Protein AF-A0A7X7NNP0-F1 (afdb_monomer)

Sequence (168 aa):
CFRTDVPPRSGESPAELTEEMILEQFHRTDFALPTMSIEPPDGRTLVNLPVFYQLIWPTDGYEPGEIDTTDIIGFEVRIRPTLDSATYHFGDGESSGPTASLGGPYPDGDITHEYTSAVTVEPHITVVYGGEVSVDGGPWSTIPGTATIDGPLSPLDVLTSNNRLYGD

Solvent-accessible surface area (backbone atoms only — not comparable to full-atom values): 9855 Å² total; per-residue (Å²): 134,86,79,84,81,74,74,78,81,85,78,74,74,76,84,72,91,48,70,67,58,53,53,53,47,57,74,65,51,61,58,30,55,45,37,76,48,59,37,59,64,92,43,45,48,48,47,76,39,79,31,24,34,21,63,40,77,54,89,59,51,46,43,68,71,38,74,50,75,47,76,56,92,86,40,47,38,33,38,28,36,32,80,61,28,33,32,40,36,59,46,82,84,52,69,49,66,78,32,82,72,49,42,24,60,83,90,79,32,81,37,68,50,62,44,87,57,67,46,78,28,51,25,32,35,38,35,35,32,32,34,30,36,25,53,73,87,45,74,76,42,78,47,100,57,72,47,80,46,72,23,65,75,45,66,33,39,31,34,80,89,83,90,80,84,85,80,136

pLDDT: mean 92.09, std 13.18, range [39.66, 98.88]

Secondary structure (DSSP, 8-state):
---------TT-PPPPPPHHHHHHHHHTS-BPPPEEEEESSTTEEETTSEEEEEEE--SSSB-TT--EEEEETTEEEEEEEEEEEEEEE-SSS-EEEEES--B-STTT-S-EEE--S-EEE--EEEEEEEEEEEETT---EE-S--EEEEPPP--EEEE-----PPP-

Nearest PDB structures (foldseek):
  4akr-assembly1_A  TM=2.632E-01  e=1.203E+00  Dictyostelium discoideum AX2
  8b0f-assembly1_B  TM=2.470E-01  e=9.370E+00  Homo sapiens

Foldseek 3Di:
DDDPPDDPDPDDDQDDDDLVLVVVVVQVFFAFFWDKDKPPPPQEDEAQDKIWIFTDTDPPTAYAQDWDWDADSRKIKIKGKHFPFKKKDFQPRDIDDRDPDRADDPPPGDDIDGHHDWDKGWIWMKTKIWMWMDINNHDIDTRPDIDIHIHGTDIHTYDYDDDDDDDD

Mean predicted aligned error: 6.9 Å

Radius of gyration: 24.93 Å; Cα contacts (8 Å, |Δi|>4): 354; chains: 1; bounding box: 66×31×100 Å

Structure (mmCIF, N/CA/C/O backbone):
data_AF-A0A7X7NNP0-F1
#
_entry.id   AF-A0A7X7NNP0-F1
#
loop_
_atom_site.group_PDB
_atom_site.id
_atom_site.type_symbol
_atom_site.label_atom_id
_atom_site.label_alt_id
_atom_site.label_comp_id
_atom_site.label_asym_id
_atom_site.label_entity_id
_atom_site.label_seq_id
_atom_site.pdbx_PDB_ins_code
_atom_site.Cartn_x
_atom_site.Cartn_y
_atom_site.Cartn_z
_atom_site.occupancy
_atom_site.B_iso_or_equiv
_atom_site.auth_seq_id
_atom_site.auth_comp_id
_atom_site.auth_asym_id
_atom_site.auth_atom_id
_atom_site.pdbx_PDB_model_num
ATOM 1 N N . CYS A 1 1 ? -41.298 -21.777 53.064 1.00 50.56 1 CYS A N 1
ATOM 2 C CA . CYS A 1 1 ? -40.590 -21.935 51.779 1.00 50.56 1 CYS A CA 1
ATOM 3 C C . CYS A 1 1 ? -39.430 -20.949 51.766 1.00 50.56 1 CYS A C 1
ATOM 5 O O . CYS A 1 1 ? -39.688 -19.756 51.692 1.00 50.56 1 CYS A O 1
ATOM 7 N N . PHE A 1 2 ? -38.191 -21.410 51.957 1.00 39.66 2 PHE A N 1
ATOM 8 C CA . PHE A 1 2 ? -37.017 -20.541 51.840 1.00 39.66 2 PHE A CA 1
ATOM 9 C C . PHE A 1 2 ? -36.774 -20.259 50.356 1.00 39.66 2 PHE A C 1
ATOM 11 O O . PHE A 1 2 ? -36.697 -21.193 49.561 1.00 39.66 2 PHE A O 1
ATOM 18 N N . ARG A 1 3 ? -36.734 -18.977 49.986 1.00 48.03 3 ARG A N 1
ATOM 19 C CA . ARG A 1 3 ? -36.333 -18.524 48.655 1.00 48.03 3 ARG A CA 1
ATOM 20 C C . ARG A 1 3 ? -34.808 -18.553 48.631 1.00 48.03 3 ARG A C 1
ATOM 22 O O . ARG A 1 3 ? -34.167 -17.917 49.462 1.00 48.03 3 ARG A O 1
ATOM 29 N N . THR A 1 4 ? -34.245 -19.365 47.749 1.00 54.12 4 THR A N 1
ATOM 30 C CA . THR A 1 4 ? -32.804 -19.447 47.526 1.00 54.12 4 THR A CA 1
ATOM 31 C C . THR A 1 4 ? -32.390 -18.255 46.669 1.00 54.12 4 THR A C 1
ATOM 33 O O . THR A 1 4 ? -32.271 -18.371 45.454 1.00 54.12 4 THR A O 1
ATOM 36 N N . ASP A 1 5 ? -32.225 -17.089 47.287 1.00 53.38 5 ASP A N 1
ATOM 37 C CA . ASP A 1 5 ? -31.520 -15.974 46.660 1.00 53.38 5 ASP A CA 1
ATOM 38 C C . ASP A 1 5 ? -30.022 -16.297 46.723 1.00 53.38 5 ASP A C 1
ATOM 40 O O . ASP A 1 5 ? -29.356 -16.050 47.726 1.00 53.38 5 ASP A O 1
ATOM 44 N N . VAL A 1 6 ? -29.506 -16.951 45.677 1.00 62.12 6 VAL A N 1
ATOM 45 C CA . VAL A 1 6 ? -28.061 -17.084 45.463 1.00 62.12 6 VAL A CA 1
ATOM 46 C C . VAL A 1 6 ? -27.584 -15.738 44.912 1.00 62.12 6 VAL A C 1
ATOM 48 O O . VAL A 1 6 ? -27.944 -15.407 43.781 1.00 62.12 6 VAL A O 1
ATOM 51 N N . PRO A 1 7 ? -26.819 -14.930 45.668 1.00 56.44 7 PRO A N 1
ATOM 52 C CA . PRO A 1 7 ? -26.238 -13.720 45.110 1.00 56.44 7 PRO A CA 1
ATOM 53 C C . PRO A 1 7 ? -25.226 -14.096 44.014 1.00 56.44 7 PRO A C 1
ATOM 55 O O . PRO A 1 7 ? -24.566 -15.137 44.124 1.00 56.44 7 PRO A O 1
ATOM 58 N N . PRO A 1 8 ? -25.073 -13.269 42.963 1.00 55.28 8 PRO A N 1
ATOM 59 C CA . PRO A 1 8 ? -23.980 -13.437 42.015 1.00 55.28 8 PRO A CA 1
ATOM 60 C C . PRO A 1 8 ? -22.650 -13.456 42.777 1.00 55.28 8 PRO A C 1
ATOM 62 O O . PRO A 1 8 ? -22.469 -12.728 43.756 1.00 55.28 8 PRO A O 1
ATOM 65 N N . ARG A 1 9 ? -21.730 -14.328 42.351 1.00 53.16 9 ARG A N 1
ATOM 66 C CA . ARG A 1 9 ? -20.398 -14.470 42.944 1.00 53.16 9 ARG A CA 1
ATOM 67 C C . ARG A 1 9 ? -19.692 -13.111 42.837 1.00 53.16 9 ARG A C 1
ATOM 69 O O . ARG A 1 9 ? -19.293 -12.705 41.754 1.00 53.16 9 ARG A O 1
ATOM 76 N N . SER A 1 10 ? -19.601 -12.381 43.948 1.00 58.34 10 SER A N 1
ATOM 77 C CA . SER A 1 10 ? -18.892 -11.101 44.013 1.00 58.34 10 SER A CA 1
ATOM 78 C C . SER A 1 10 ? -17.412 -11.317 43.693 1.00 58.34 10 SER A C 1
ATOM 80 O O . SER A 1 10 ? -16.742 -12.042 44.428 1.00 58.34 10 SER A O 1
ATOM 82 N N . GLY A 1 11 ? -16.908 -10.693 42.623 1.00 49.56 11 GLY A N 1
ATOM 83 C CA . GLY A 1 11 ? -15.465 -10.615 42.370 1.00 49.56 11 GLY A CA 1
ATOM 84 C C . GLY A 1 11 ? -15.014 -10.447 40.918 1.00 49.56 11 GLY A C 1
ATOM 85 O O . GLY A 1 11 ? -13.892 -9.999 40.718 1.00 49.56 11 GLY A O 1
ATOM 86 N N . GLU A 1 12 ? -15.833 -10.762 39.914 1.00 47.19 12 GLU A N 1
ATOM 87 C CA . GLU A 1 12 ? -15.476 -10.487 38.516 1.00 47.19 12 GLU A CA 1
ATOM 88 C C . GLU A 1 12 ? -15.939 -9.070 38.172 1.00 47.19 12 GLU A C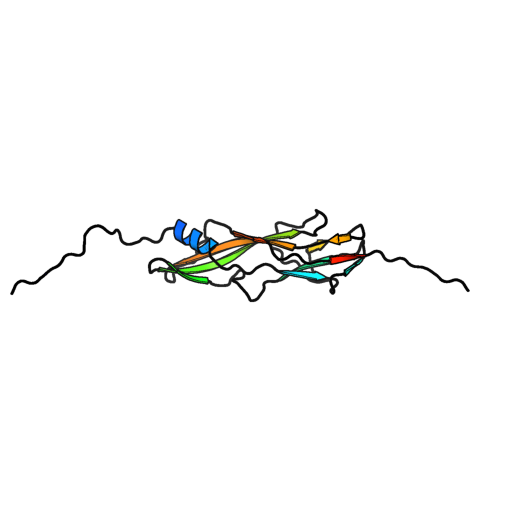 1
ATOM 90 O O . GLU A 1 12 ? -17.140 -8.807 38.081 1.00 47.19 12 GLU A O 1
ATOM 95 N N . SER A 1 13 ? -14.991 -8.135 38.036 1.00 56.59 13 SER A N 1
ATOM 96 C CA . SER A 1 13 ? -15.267 -6.902 37.298 1.00 56.59 13 SER A CA 1
ATOM 97 C C . SER A 1 13 ? -15.820 -7.312 35.930 1.00 56.59 13 SER A C 1
ATOM 99 O O . SER A 1 13 ? -15.244 -8.220 35.321 1.00 56.59 13 SER A O 1
ATOM 101 N N . PRO A 1 14 ? -16.929 -6.718 35.453 1.00 63.94 14 PRO A N 1
ATOM 102 C CA . PRO A 1 14 ? -17.369 -6.968 34.088 1.00 63.94 14 PRO A CA 1
ATOM 103 C C . PRO A 1 14 ? -16.186 -6.699 33.157 1.00 63.94 14 PRO A C 1
ATOM 105 O O . PRO A 1 14 ? -15.449 -5.739 33.374 1.00 63.94 14 PRO A O 1
ATOM 108 N N . ALA A 1 15 ? -15.956 -7.583 32.187 1.00 74.56 15 ALA A N 1
ATOM 109 C CA . ALA A 1 15 ? -14.884 -7.381 31.227 1.00 74.56 15 ALA A CA 1
ATOM 110 C C . ALA A 1 15 ? -15.142 -6.049 30.500 1.00 74.56 15 ALA A C 1
ATOM 112 O O . ALA A 1 15 ? -16.190 -5.873 29.880 1.00 74.56 15 ALA A O 1
ATOM 113 N N . GLU A 1 16 ? -14.225 -5.096 30.644 1.00 87.62 16 GLU A N 1
ATOM 114 C CA . GLU A 1 16 ? -14.284 -3.798 29.973 1.00 87.62 16 GLU A CA 1
ATOM 115 C C . GLU A 1 16 ? -13.473 -3.881 28.681 1.00 87.62 16 GLU A C 1
ATOM 117 O O . GLU A 1 16 ? -12.363 -4.417 28.681 1.00 87.62 16 GLU A O 1
ATOM 122 N N . LEU A 1 17 ? -14.017 -3.363 27.577 1.00 92.19 17 LEU A N 1
ATOM 123 C CA . LEU A 1 17 ? -13.278 -3.274 26.319 1.00 92.19 17 LEU A CA 1
ATOM 124 C C . LEU A 1 17 ? -12.173 -2.226 26.462 1.00 92.19 17 LEU A C 1
ATOM 126 O O . LEU A 1 17 ? -12.456 -1.057 26.724 1.00 92.19 17 LEU A O 1
ATOM 130 N N . THR A 1 18 ? -10.919 -2.643 26.294 1.00 94.38 18 THR A N 1
ATOM 131 C CA . THR A 1 18 ? -9.760 -1.749 26.380 1.00 94.38 18 THR A CA 1
ATOM 132 C C . THR A 1 18 ? -9.215 -1.402 24.996 1.00 94.38 18 THR A C 1
ATOM 134 O O . THR A 1 18 ? -9.397 -2.137 24.025 1.00 94.38 18 THR A O 1
ATOM 137 N N . GLU A 1 19 ? -8.495 -0.284 24.910 1.00 93.62 19 GLU A N 1
ATOM 138 C CA . GLU A 1 19 ? -7.789 0.119 23.689 1.00 93.62 19 GLU A CA 1
ATOM 139 C C . GLU A 1 19 ? -6.726 -0.908 23.269 1.00 93.62 19 GLU A C 1
ATOM 141 O O . GLU A 1 19 ? -6.571 -1.182 22.085 1.00 93.62 19 GLU A O 1
ATOM 146 N N . GLU A 1 20 ? -6.050 -1.537 24.235 1.00 95.25 20 GLU A N 1
ATOM 147 C CA . GLU A 1 20 ? -5.067 -2.596 23.978 1.00 95.25 20 GLU A CA 1
ATOM 148 C C . GLU A 1 20 ? -5.701 -3.799 23.270 1.00 95.25 20 GLU A C 1
ATOM 150 O O . GLU A 1 20 ? -5.113 -4.335 22.337 1.00 95.25 20 GLU A O 1
ATOM 155 N N . MET A 1 21 ? -6.927 -4.181 23.643 1.00 95.62 21 MET A N 1
ATOM 156 C CA . MET A 1 21 ? -7.654 -5.265 22.974 1.00 95.62 21 MET A CA 1
ATOM 157 C C . MET A 1 21 ? -8.041 -4.900 21.538 1.00 95.62 21 MET A C 1
ATOM 159 O O . MET A 1 21 ? -7.979 -5.748 20.650 1.00 95.62 21 MET A O 1
ATOM 163 N N . ILE A 1 22 ? -8.428 -3.643 21.302 1.00 96.12 22 ILE A N 1
ATOM 164 C CA . ILE A 1 22 ? -8.727 -3.142 19.955 1.00 96.12 22 ILE A CA 1
ATOM 165 C C . ILE A 1 22 ? -7.455 -3.131 19.104 1.00 96.12 22 ILE A C 1
ATOM 167 O O . ILE A 1 22 ? -7.488 -3.573 17.959 1.00 96.12 22 ILE A O 1
ATOM 171 N N . LEU A 1 23 ? -6.333 -2.667 19.657 1.00 97.06 23 LEU A N 1
ATOM 172 C CA . LEU A 1 23 ? -5.045 -2.650 18.967 1.00 97.06 23 LEU A CA 1
ATOM 173 C C . LEU A 1 23 ? -4.551 -4.070 18.665 1.00 97.06 23 LEU A C 1
ATOM 175 O O . LEU A 1 23 ? -4.088 -4.346 17.561 1.00 97.06 23 LEU A O 1
ATOM 179 N N . GLU A 1 24 ? -4.691 -4.994 19.614 1.00 96.50 24 GLU A N 1
ATOM 180 C CA . GLU A 1 24 ? -4.372 -6.403 19.397 1.00 96.50 24 GLU A CA 1
ATOM 181 C C . GLU A 1 24 ? -5.242 -7.003 18.286 1.00 96.50 24 GLU A C 1
ATOM 183 O O . GLU A 1 24 ? -4.730 -7.714 17.422 1.00 96.50 24 GLU A O 1
ATOM 188 N N . GLN A 1 25 ? -6.540 -6.690 18.263 1.00 96.69 25 GLN A N 1
ATOM 189 C CA . GLN A 1 25 ? -7.426 -7.141 17.195 1.00 96.69 25 GLN A CA 1
ATOM 190 C C . GLN A 1 25 ? -7.082 -6.508 15.842 1.00 96.69 25 GLN A C 1
ATOM 192 O O . GLN A 1 25 ? -7.106 -7.200 14.827 1.00 96.69 25 GLN A O 1
ATOM 197 N N . PHE A 1 26 ? -6.708 -5.230 15.814 1.00 97.81 26 PHE A N 1
ATOM 198 C CA . PHE A 1 26 ? -6.220 -4.567 14.606 1.00 97.81 26 PHE A CA 1
ATOM 199 C C . PHE A 1 26 ? -4.993 -5.287 14.040 1.00 97.81 26 PHE A C 1
ATOM 201 O O . PHE A 1 26 ? -4.954 -5.603 12.858 1.00 97.81 26 PHE A O 1
ATOM 208 N N . HIS A 1 27 ? -4.035 -5.673 14.883 1.00 97.19 27 HIS A N 1
ATOM 209 C CA . HIS A 1 27 ? -2.875 -6.456 14.443 1.00 97.19 27 HIS A CA 1
ATOM 210 C C . HIS A 1 27 ? -3.193 -7.904 14.042 1.00 97.19 27 HIS A C 1
ATOM 212 O O . HIS A 1 27 ? -2.355 -8.561 13.426 1.00 97.19 27 HIS A O 1
ATOM 218 N N . ARG A 1 28 ? -4.379 -8.413 14.388 1.00 96.25 28 ARG A N 1
ATOM 219 C CA . ARG A 1 28 ? -4.895 -9.715 13.940 1.00 96.25 28 ARG A CA 1
ATOM 220 C C . ARG A 1 28 ? -5.795 -9.614 12.711 1.00 96.25 28 ARG A C 1
ATOM 222 O O . ARG A 1 28 ? -6.219 -10.655 12.216 1.00 96.25 28 ARG A O 1
ATOM 229 N N . THR A 1 29 ? -6.104 -8.401 12.253 1.00 96.69 29 THR A N 1
ATOM 230 C CA . THR A 1 29 ? -6.871 -8.191 11.024 1.00 96.69 29 THR A CA 1
ATOM 231 C C . THR A 1 29 ? -6.085 -8.784 9.861 1.00 96.69 29 THR A C 1
ATOM 233 O O . THR A 1 29 ? -4.881 -8.559 9.732 1.00 96.69 29 THR A O 1
ATOM 236 N N . ASP A 1 30 ? -6.766 -9.561 9.025 1.00 97.19 30 ASP A N 1
ATOM 237 C CA . ASP A 1 30 ? -6.177 -10.146 7.824 1.00 97.19 30 ASP A CA 1
ATOM 238 C C . ASP A 1 30 ? -6.114 -9.073 6.730 1.00 97.19 30 ASP A C 1
ATOM 240 O O . ASP A 1 30 ? -7.007 -8.969 5.894 1.00 97.19 30 ASP A O 1
ATOM 244 N N . PHE A 1 31 ? -5.135 -8.170 6.813 1.00 98.12 31 PHE A N 1
ATOM 245 C CA . PHE A 1 31 ? -4.985 -7.082 5.845 1.00 98.12 31 PHE A CA 1
ATOM 246 C C . PHE A 1 31 ? -4.731 -7.627 4.441 1.00 98.12 31 PHE A C 1
ATOM 248 O O . PHE A 1 31 ? -3.958 -8.569 4.265 1.00 98.12 31 PHE A O 1
ATOM 255 N N . ALA A 1 32 ? -5.327 -6.989 3.433 1.00 97.88 32 ALA A N 1
ATOM 256 C CA . ALA A 1 32 ? -5.033 -7.315 2.045 1.00 97.88 32 ALA A CA 1
ATOM 257 C C . ALA A 1 32 ? -3.535 -7.107 1.758 1.00 97.88 32 ALA A C 1
ATOM 259 O O . ALA A 1 32 ? -2.959 -6.062 2.061 1.00 97.88 32 ALA A O 1
ATOM 260 N N . LEU A 1 33 ? -2.872 -8.097 1.162 1.00 97.12 33 LEU A N 1
ATOM 261 C CA . LEU A 1 33 ? -1.462 -7.943 0.802 1.00 97.12 33 LEU A CA 1
ATOM 262 C C . LEU A 1 33 ? -1.359 -7.041 -0.438 1.00 97.12 33 LEU A C 1
ATOM 264 O O . LEU A 1 33 ? -1.938 -7.388 -1.469 1.00 97.12 33 LEU A O 1
ATOM 268 N N . PRO A 1 34 ? -0.615 -5.921 -0.401 1.00 97.12 34 PRO A N 1
ATOM 269 C CA . PRO A 1 34 ? -0.489 -5.052 -1.565 1.00 97.12 34 PRO A CA 1
ATOM 270 C C . PRO A 1 34 ? 0.190 -5.804 -2.707 1.00 97.12 34 PRO A C 1
ATOM 272 O O . PRO A 1 34 ? 1.277 -6.356 -2.540 1.00 97.12 34 PRO A O 1
ATOM 275 N N . THR A 1 35 ? -0.430 -5.810 -3.884 1.00 96.69 35 THR A N 1
ATOM 276 C CA . THR A 1 35 ? 0.172 -6.380 -5.094 1.00 96.69 35 THR A CA 1
ATOM 277 C C . THR A 1 35 ? 0.623 -5.277 -6.035 1.00 96.69 35 THR A C 1
ATOM 279 O O . THR A 1 35 ? 0.131 -4.149 -5.986 1.00 96.69 35 THR A O 1
ATOM 282 N N . MET A 1 36 ? 1.592 -5.599 -6.886 1.00 96.38 36 MET A N 1
ATOM 283 C CA . MET A 1 36 ? 2.183 -4.656 -7.823 1.00 96.38 36 MET A CA 1
ATOM 284 C C . MET A 1 36 ? 1.806 -5.040 -9.253 1.00 96.38 36 MET A C 1
ATOM 286 O O . MET A 1 36 ? 2.071 -6.157 -9.695 1.00 96.38 36 MET A O 1
ATOM 290 N N . SER A 1 37 ? 1.227 -4.094 -9.986 1.00 97.12 37 SER A N 1
ATOM 291 C CA . SER A 1 37 ? 1.170 -4.136 -11.447 1.00 97.12 37 SER A CA 1
ATOM 292 C C . SER A 1 37 ? 2.345 -3.339 -12.013 1.00 97.12 37 SER A C 1
ATOM 294 O O . SER A 1 37 ? 2.656 -2.257 -11.509 1.00 97.12 37 SER A O 1
ATOM 296 N N . ILE A 1 38 ? 3.000 -3.881 -13.041 1.00 97.69 38 ILE A N 1
ATOM 297 C CA . ILE A 1 38 ? 4.185 -3.303 -13.685 1.00 97.69 38 ILE A CA 1
ATOM 298 C C . ILE A 1 38 ? 3.902 -3.145 -15.180 1.00 97.69 38 ILE A C 1
ATOM 300 O O . ILE A 1 38 ? 3.472 -4.100 -15.831 1.00 97.69 38 ILE A O 1
ATOM 304 N N . GLU A 1 39 ? 4.187 -1.964 -15.730 1.00 96.38 39 GLU A N 1
ATOM 305 C CA . GLU A 1 39 ? 4.196 -1.722 -17.173 1.00 96.38 39 GLU A CA 1
ATOM 306 C C . GLU A 1 39 ? 5.588 -1.278 -17.651 1.00 96.38 39 GLU A C 1
ATOM 308 O O . GLU A 1 39 ? 6.175 -0.385 -17.039 1.00 96.38 39 GLU A O 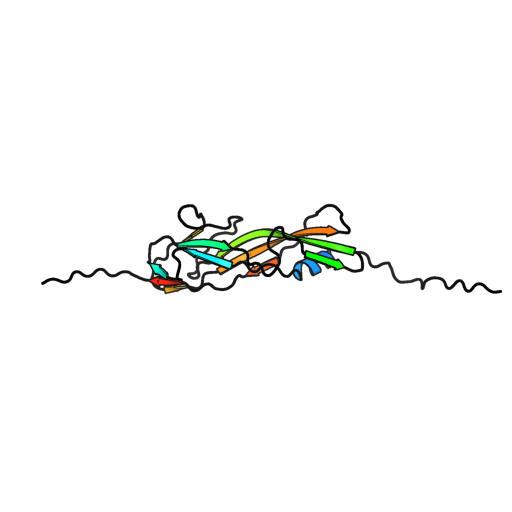1
ATOM 313 N N . PRO A 1 40 ? 6.130 -1.834 -18.751 1.00 94.19 40 PRO A N 1
ATOM 314 C CA . PRO A 1 40 ? 5.484 -2.757 -19.689 1.00 94.19 40 PRO A CA 1
ATOM 315 C C . PRO A 1 40 ? 5.152 -4.137 -19.086 1.00 94.19 40 PRO A C 1
ATOM 317 O O . PRO A 1 40 ? 5.827 -4.575 -18.152 1.00 94.19 40 PRO A O 1
ATOM 320 N N . PRO A 1 41 ? 4.105 -4.814 -19.605 1.00 90.62 41 PRO A N 1
ATOM 321 C CA . PRO A 1 41 ? 3.693 -6.125 -19.112 1.00 90.62 41 PRO A CA 1
ATOM 322 C C . PRO A 1 41 ? 4.742 -7.209 -19.426 1.00 90.62 41 PRO A C 1
ATOM 324 O O . PRO A 1 41 ? 5.766 -6.958 -20.058 1.00 90.62 41 PRO A O 1
ATOM 327 N N . ASP A 1 42 ? 4.467 -8.444 -19.000 1.00 92.00 42 ASP A N 1
ATOM 328 C CA . ASP A 1 42 ? 5.290 -9.644 -19.241 1.00 92.00 42 ASP A CA 1
ATOM 329 C C . ASP A 1 42 ? 6.624 -9.710 -18.470 1.00 92.00 42 ASP A C 1
ATOM 331 O O . ASP A 1 42 ? 7.464 -10.567 -18.759 1.00 92.00 42 ASP A O 1
ATOM 335 N N . GLY A 1 43 ? 6.821 -8.843 -17.470 1.00 93.19 43 GLY A N 1
ATOM 336 C CA . GLY A 1 43 ? 7.980 -8.898 -16.569 1.00 93.19 43 GLY A CA 1
ATOM 337 C C . GLY A 1 43 ? 9.304 -8.596 -17.270 1.00 93.19 43 GLY A C 1
ATOM 338 O O . GLY A 1 43 ? 10.347 -9.126 -16.887 1.00 93.19 43 GLY A O 1
ATOM 339 N N . ARG A 1 44 ? 9.277 -7.778 -18.329 1.00 95.44 44 ARG A N 1
ATOM 340 C CA . ARG A 1 44 ? 10.466 -7.411 -19.107 1.00 95.44 44 ARG A CA 1
ATOM 341 C C . ARG A 1 44 ? 10.437 -5.953 -19.505 1.00 95.44 44 ARG A C 1
ATOM 343 O O . ARG A 1 44 ? 9.457 -5.489 -20.068 1.00 95.44 44 ARG A O 1
ATOM 350 N N . THR A 1 45 ? 11.560 -5.269 -19.339 1.00 96.62 45 THR A N 1
ATOM 351 C CA . THR A 1 45 ? 11.747 -3.900 -19.830 1.00 96.62 45 THR A CA 1
ATOM 352 C C . THR A 1 45 ? 13.117 -3.736 -20.485 1.00 96.62 45 THR A C 1
ATOM 354 O O . THR A 1 45 ? 13.962 -4.634 -20.442 1.00 96.62 45 THR A O 1
ATOM 357 N N . LEU A 1 46 ? 13.348 -2.588 -21.119 1.00 96.44 46 LEU A N 1
ATOM 358 C CA . LEU A 1 46 ? 14.674 -2.194 -21.580 1.00 96.44 46 LEU A CA 1
ATOM 359 C C . LEU A 1 46 ? 15.268 -1.153 -20.637 1.00 96.44 46 LEU A C 1
ATOM 361 O O . LEU A 1 46 ? 14.554 -0.352 -20.039 1.00 96.44 46 LEU A O 1
ATOM 365 N N . VAL A 1 47 ? 16.595 -1.134 -20.565 1.00 96.88 47 VAL A N 1
ATOM 366 C CA . VAL A 1 47 ? 17.326 -0.039 -19.922 1.00 96.88 47 VAL A CA 1
ATOM 367 C C . VAL A 1 47 ? 16.914 1.322 -20.499 1.00 96.88 47 VAL A C 1
ATOM 369 O O . VAL A 1 47 ? 16.715 1.454 -21.711 1.00 96.88 47 VAL A O 1
ATOM 372 N N . ASN A 1 48 ? 16.866 2.341 -19.640 1.00 95.38 48 ASN A N 1
ATOM 373 C CA . ASN A 1 48 ? 16.507 3.728 -19.967 1.00 95.38 48 ASN A CA 1
ATOM 374 C C . ASN A 1 48 ? 15.096 3.903 -20.564 1.00 95.38 48 ASN A C 1
ATOM 376 O O . ASN A 1 48 ? 14.864 4.844 -21.324 1.00 95.38 48 ASN A O 1
ATOM 380 N N . LEU A 1 49 ? 14.174 2.978 -20.278 1.00 95.56 49 LEU A N 1
ATOM 381 C CA . LEU A 1 49 ? 12.749 3.171 -20.527 1.00 95.56 49 LEU A CA 1
ATOM 382 C C . LEU A 1 49 ? 12.008 3.304 -19.195 1.00 95.56 49 LEU A C 1
ATOM 384 O O . LEU A 1 49 ? 12.305 2.536 -18.274 1.00 95.56 49 LEU A O 1
ATOM 388 N N . PRO A 1 50 ? 11.035 4.227 -19.096 1.00 96.50 50 PRO A N 1
ATOM 389 C CA . PRO A 1 50 ? 10.229 4.364 -17.897 1.00 96.50 50 PRO A CA 1
ATOM 390 C C . PRO A 1 50 ? 9.382 3.109 -17.696 1.00 96.50 50 PRO A C 1
ATOM 392 O O . PRO A 1 50 ? 8.651 2.682 -18.594 1.00 96.50 50 PRO A O 1
ATOM 395 N N . VAL A 1 51 ? 9.490 2.539 -16.502 1.00 98.00 51 VAL A N 1
ATOM 396 C CA . VAL A 1 51 ? 8.625 1.477 -15.996 1.00 98.00 51 VAL A CA 1
ATOM 397 C C . VAL A 1 51 ? 7.619 2.110 -15.050 1.00 98.00 51 VAL A C 1
ATOM 399 O O . VAL A 1 51 ? 8.017 2.860 -14.162 1.00 98.00 51 VAL A O 1
ATOM 402 N N . PHE A 1 52 ? 6.337 1.823 -15.242 1.00 98.44 52 PHE A N 1
ATOM 403 C CA . PHE A 1 52 ? 5.242 2.341 -14.426 1.00 98.44 52 PHE A CA 1
ATOM 404 C C . PHE A 1 52 ? 4.808 1.283 -13.417 1.00 98.44 52 PHE A C 1
ATOM 406 O O . PHE A 1 52 ? 4.705 0.102 -13.755 1.00 98.44 52 PHE A O 1
ATOM 413 N N . TYR A 1 53 ? 4.543 1.717 -12.188 1.00 98.50 53 TYR A N 1
ATOM 414 C CA . TYR A 1 53 ? 4.145 0.848 -11.089 1.00 98.50 53 TYR A CA 1
ATOM 415 C C . TYR A 1 53 ? 2.797 1.281 -10.541 1.00 98.50 53 TYR A C 1
ATOM 417 O O . TYR A 1 53 ? 2.532 2.473 -10.374 1.00 98.50 53 TYR A O 1
ATOM 425 N N . GLN A 1 54 ? 1.958 0.303 -10.221 1.00 98.31 54 GLN A N 1
ATOM 426 C CA . GLN A 1 54 ? 0.664 0.537 -9.599 1.00 98.31 54 GLN A CA 1
ATOM 427 C C . GLN A 1 54 ? 0.431 -0.449 -8.457 1.00 98.31 54 GLN A C 1
ATOM 429 O O . GLN A 1 54 ? 0.613 -1.656 -8.624 1.00 98.31 54 GLN A O 1
ATOM 434 N N . LEU A 1 55 ? -0.002 0.067 -7.309 1.00 98.31 55 LEU A N 1
ATOM 435 C CA . LEU A 1 55 ? -0.517 -0.730 -6.205 1.00 98.31 55 LEU A CA 1
ATOM 436 C C . LEU A 1 55 ? -1.935 -1.193 -6.546 1.00 98.31 55 LEU A C 1
ATOM 438 O O . LEU A 1 55 ? -2.818 -0.374 -6.805 1.00 98.31 55 LEU A O 1
ATOM 442 N N . ILE A 1 56 ? -2.148 -2.506 -6.520 1.00 97.44 56 ILE A N 1
ATOM 443 C CA . ILE A 1 56 ? -3.455 -3.143 -6.668 1.00 97.44 56 ILE A CA 1
ATOM 444 C C . ILE A 1 56 ? -3.778 -3.933 -5.400 1.00 97.44 56 ILE A C 1
ATOM 446 O O . ILE A 1 56 ? -2.955 -4.715 -4.911 1.00 97.44 56 ILE A O 1
ATOM 450 N N . TRP A 1 57 ? -4.990 -3.752 -4.888 1.00 97.19 57 TRP A N 1
ATOM 451 C CA . TRP A 1 57 ? -5.507 -4.555 -3.789 1.00 97.19 57 TRP A CA 1
ATOM 452 C C . TRP A 1 57 ? -6.115 -5.863 -4.316 1.00 97.19 57 TRP A C 1
ATOM 454 O O . TRP A 1 57 ? -6.900 -5.833 -5.271 1.00 97.19 57 TRP A O 1
ATOM 464 N N . PRO A 1 58 ? -5.737 -7.022 -3.752 1.00 94.44 58 PRO A N 1
ATOM 465 C CA . PRO A 1 58 ? -6.382 -8.291 -4.057 1.00 94.44 58 PRO A CA 1
ATOM 466 C C . PRO A 1 58 ? -7.779 -8.363 -3.426 1.00 94.44 58 PRO A C 1
ATOM 468 O O . PRO A 1 58 ? -8.156 -7.535 -2.609 1.00 94.44 58 PRO A O 1
ATOM 471 N N . THR A 1 59 ? -8.542 -9.395 -3.792 1.00 92.50 59 THR A N 1
ATOM 472 C CA . THR A 1 59 ? -9.836 -9.701 -3.150 1.00 92.50 59 THR A CA 1
ATOM 473 C C . THR A 1 59 ? -9.675 -10.424 -1.807 1.00 92.50 59 THR A C 1
ATOM 475 O O . THR A 1 59 ? -10.628 -10.497 -1.040 1.00 92.50 59 THR A O 1
ATOM 478 N N . ASP A 1 60 ? -8.501 -11.005 -1.547 1.00 95.81 60 ASP A N 1
ATOM 479 C CA . ASP A 1 60 ? -8.202 -11.692 -0.291 1.00 95.81 60 ASP A CA 1
ATOM 480 C C . ASP A 1 60 ? -7.672 -10.697 0.754 1.00 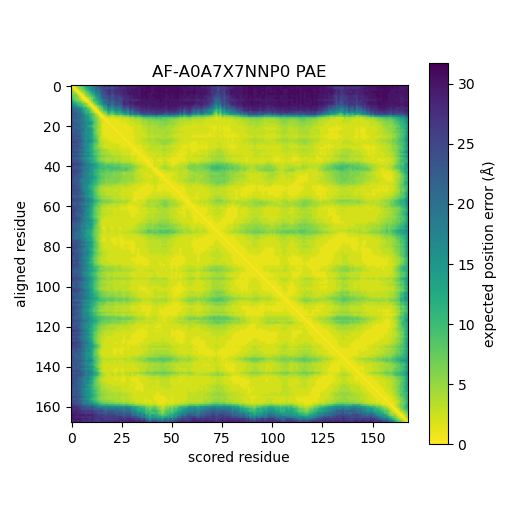95.81 60 ASP A C 1
ATOM 482 O O . ASP A 1 60 ? -6.765 -9.911 0.468 1.00 95.81 60 ASP A O 1
ATOM 486 N N . GLY A 1 61 ? -8.197 -10.792 1.977 1.00 96.75 61 GLY A N 1
ATOM 487 C CA . GLY A 1 61 ? -7.915 -9.863 3.073 1.00 96.75 61 GLY A CA 1
ATOM 488 C C . GLY A 1 61 ? -8.741 -8.575 2.993 1.00 96.75 61 GLY A C 1
ATOM 489 O O . GLY A 1 61 ? -9.566 -8.413 2.101 1.00 96.75 61 GLY A O 1
ATOM 490 N N . TYR A 1 62 ? -8.529 -7.672 3.949 1.00 98.00 62 TYR A N 1
ATOM 491 C CA . TYR A 1 62 ? -9.242 -6.399 4.052 1.00 98.00 62 TYR A CA 1
ATOM 492 C C . TYR A 1 62 ? -8.416 -5.247 3.478 1.00 98.00 62 TYR A C 1
ATOM 494 O O . TYR A 1 62 ? -7.374 -4.871 4.033 1.00 98.00 62 TYR A O 1
ATOM 502 N N . GLU A 1 63 ? -8.880 -4.671 2.371 1.00 97.62 63 GLU A N 1
ATOM 503 C CA . GLU A 1 63 ? -8.271 -3.478 1.779 1.00 97.62 63 GLU A CA 1
ATOM 504 C C . GLU A 1 63 ? -8.684 -2.193 2.531 1.00 97.62 63 GLU A C 1
ATOM 506 O O . GLU A 1 63 ? -9.622 -2.196 3.341 1.00 97.62 63 GLU A O 1
ATOM 511 N N . PRO A 1 64 ? -8.003 -1.053 2.300 1.00 97.94 64 PRO A N 1
ATOM 512 C CA . PRO A 1 64 ? -8.431 0.221 2.861 1.00 97.94 64 PRO A CA 1
ATOM 513 C C . PRO A 1 64 ? -9.901 0.539 2.551 1.00 97.94 64 PRO A C 1
ATOM 515 O O . PRO A 1 64 ? -10.296 0.675 1.396 1.00 97.94 64 PRO A O 1
ATOM 518 N N . GLY A 1 65 ? -10.697 0.742 3.599 1.00 97.69 65 GLY A N 1
ATOM 519 C CA . GLY A 1 65 ? -12.121 1.067 3.503 1.00 97.69 65 GLY A CA 1
ATOM 520 C C . GLY A 1 65 ? -13.074 -0.111 3.717 1.00 97.69 65 GLY A C 1
ATOM 521 O O . GLY A 1 65 ? -14.244 0.138 4.028 1.00 97.69 65 GLY A O 1
ATOM 522 N N . GLU A 1 66 ? -12.603 -1.356 3.626 1.00 98.00 66 GLU A N 1
ATOM 523 C CA . GLU A 1 66 ? -13.402 -2.534 3.981 1.00 98.00 66 GLU A CA 1
ATOM 524 C C . GLU A 1 66 ? -13.562 -2.676 5.497 1.00 98.00 66 GLU A C 1
ATOM 526 O O . GLU A 1 66 ? -12.857 -2.034 6.270 1.00 98.00 66 GLU A O 1
ATOM 531 N N . ILE A 1 67 ? -14.547 -3.461 5.940 1.00 98.19 67 ILE A N 1
ATOM 532 C CA . ILE A 1 67 ? -14.894 -3.575 7.361 1.00 98.19 67 ILE A CA 1
ATOM 533 C C . ILE A 1 67 ? -14.719 -5.020 7.823 1.00 98.19 67 ILE A C 1
ATOM 535 O O . ILE A 1 67 ? -15.514 -5.884 7.452 1.00 98.19 67 ILE A O 1
ATOM 539 N N . ASP A 1 68 ? -13.744 -5.242 8.702 1.00 97.38 68 ASP A N 1
ATOM 540 C CA . ASP A 1 68 ? -13.622 -6.460 9.500 1.00 97.38 68 ASP A CA 1
ATOM 541 C C . ASP A 1 68 ? -14.522 -6.345 10.732 1.00 97.38 68 ASP A C 1
ATOM 543 O O . ASP A 1 68 ? -14.449 -5.366 11.475 1.00 97.38 68 ASP A O 1
ATOM 547 N N . THR A 1 69 ? -15.411 -7.313 10.941 1.00 97.81 69 THR A N 1
ATOM 548 C CA . THR A 1 69 ? -16.342 -7.317 12.079 1.00 97.81 69 THR A CA 1
ATOM 549 C C . THR A 1 69 ? -16.069 -8.524 12.952 1.00 97.81 69 T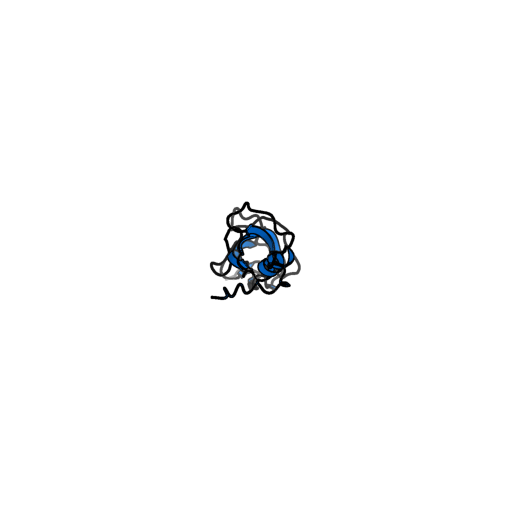HR A C 1
ATOM 551 O O . THR A 1 69 ? -16.088 -9.658 12.479 1.00 97.81 69 THR A O 1
ATOM 554 N N . THR A 1 70 ? -15.864 -8.281 14.241 1.00 96.81 70 THR A N 1
ATOM 555 C CA . THR A 1 70 ? -15.558 -9.322 15.217 1.00 96.81 70 THR A CA 1
ATOM 556 C C . THR A 1 70 ? -16.169 -9.008 16.577 1.00 96.81 70 THR A C 1
ATOM 558 O O . THR A 1 70 ? -16.456 -7.855 16.895 1.00 96.81 70 THR A O 1
ATOM 561 N N . ASP A 1 71 ? -16.334 -10.033 17.403 1.00 96.81 71 ASP A N 1
ATOM 562 C CA . ASP A 1 71 ? -16.807 -9.901 18.774 1.00 96.81 71 ASP A CA 1
ATOM 563 C C . ASP A 1 71 ? -15.624 -9.948 19.746 1.00 96.81 71 ASP A C 1
ATOM 565 O O . ASP A 1 71 ? -14.920 -10.956 19.850 1.00 96.81 71 ASP A O 1
ATOM 569 N N . ILE A 1 72 ? -15.435 -8.880 20.522 1.00 95.06 72 ILE A N 1
ATOM 570 C CA . ILE A 1 72 ? -14.427 -8.826 21.585 1.00 95.06 72 ILE A CA 1
ATOM 571 C C . ILE A 1 72 ? -15.156 -8.732 22.918 1.00 95.06 72 ILE A C 1
ATOM 573 O O . ILE A 1 72 ? -15.814 -7.737 23.196 1.00 95.06 72 ILE A O 1
ATOM 577 N N . ILE A 1 73 ? -15.059 -9.779 23.746 1.00 94.69 73 ILE A N 1
ATOM 578 C CA . ILE A 1 73 ? -15.683 -9.866 25.085 1.00 94.69 73 ILE A CA 1
ATOM 579 C C . ILE A 1 73 ? -17.168 -9.435 25.135 1.00 94.69 73 ILE A C 1
ATOM 581 O O . ILE A 1 73 ? -17.644 -8.946 26.156 1.00 94.69 73 ILE A O 1
ATOM 585 N N . GLY A 1 74 ? -17.913 -9.668 24.048 1.00 93.31 74 GLY A N 1
ATOM 586 C CA . GLY A 1 74 ? -19.342 -9.356 23.933 1.00 93.31 74 GLY A CA 1
ATOM 587 C C . GLY A 1 74 ? -19.677 -7.987 23.333 1.00 93.31 74 GLY A C 1
ATOM 5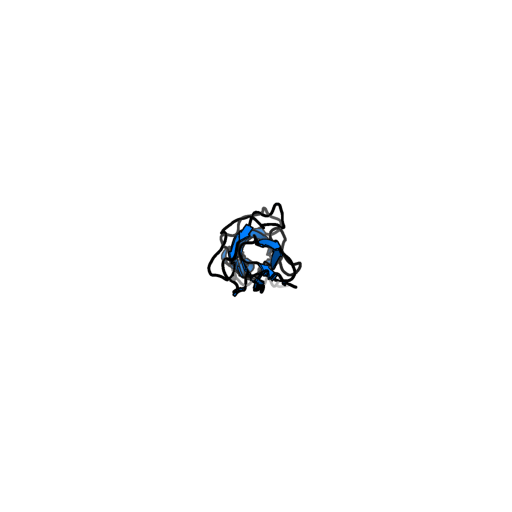88 O O . GLY A 1 74 ? -20.859 -7.657 23.285 1.00 93.31 74 GLY A O 1
ATOM 589 N N . PHE A 1 75 ? -18.677 -7.223 22.886 1.00 95.62 75 PHE A N 1
ATOM 590 C CA . PHE A 1 75 ? -18.853 -6.002 22.096 1.00 95.62 75 PHE A CA 1
ATOM 591 C C . PHE A 1 75 ? -18.635 -6.308 20.615 1.00 95.62 75 PHE A C 1
ATOM 593 O O . PHE A 1 75 ? -17.640 -6.950 20.264 1.00 95.62 75 PHE A O 1
ATOM 600 N N . GLU A 1 76 ? -19.515 -5.797 19.755 1.00 97.31 76 GLU A N 1
ATOM 601 C CA . GLU A 1 76 ? -19.289 -5.803 18.310 1.00 97.31 76 GLU A CA 1
ATOM 602 C C . GLU A 1 76 ? -18.224 -4.750 17.998 1.00 97.31 76 GLU A C 1
ATOM 604 O O . GLU A 1 76 ? -18.433 -3.551 18.195 1.00 97.31 76 GLU A O 1
ATOM 609 N N . VAL A 1 77 ? -17.074 -5.191 17.502 1.00 98.00 77 VAL A N 1
ATOM 610 C CA . VAL A 1 77 ? -15.966 -4.328 17.104 1.00 98.00 77 VAL A CA 1
ATOM 611 C C . VAL A 1 77 ? -15.805 -4.417 15.598 1.00 98.00 77 VAL A C 1
ATOM 613 O O . VAL A 1 77 ? -15.553 -5.481 15.035 1.00 98.00 77 VAL A O 1
ATOM 616 N N . ARG A 1 78 ? -15.953 -3.270 14.941 1.00 98.56 78 ARG A N 1
ATOM 617 C CA . ARG A 1 78 ? -15.775 -3.115 13.501 1.00 98.56 78 ARG A CA 1
ATOM 618 C C . ARG A 1 78 ? -14.498 -2.340 13.254 1.00 98.56 78 ARG A C 1
ATOM 620 O O . ARG A 1 78 ? -14.376 -1.217 13.739 1.00 98.56 78 ARG A O 1
ATOM 627 N N . ILE A 1 79 ? -13.571 -2.924 12.514 1.00 98.44 79 ILE A N 1
ATOM 628 C CA . ILE A 1 79 ? -12.297 -2.322 12.137 1.00 98.44 79 ILE A CA 1
ATOM 629 C C . ILE A 1 79 ? -12.346 -2.005 10.650 1.00 98.44 79 ILE A C 1
ATOM 631 O O . ILE A 1 79 ? -12.685 -2.857 9.836 1.00 98.44 79 ILE A O 1
ATOM 635 N N . ARG A 1 80 ? -12.005 -0.768 10.303 1.00 98.62 80 ARG A N 1
ATOM 636 C CA . ARG A 1 80 ? -11.861 -0.307 8.928 1.00 98.62 80 ARG A CA 1
ATOM 637 C C . ARG A 1 80 ? -10.401 0.053 8.676 1.00 98.62 80 ARG A C 1
ATOM 639 O O . ARG A 1 80 ? -9.961 1.080 9.201 1.00 98.62 80 ARG A O 1
ATOM 646 N N . PRO A 1 81 ? -9.640 -0.744 7.906 1.00 98.38 81 PRO A N 1
ATOM 647 C CA . PRO A 1 81 ? -8.283 -0.385 7.525 1.00 98.38 81 PRO A CA 1
ATOM 648 C C . PRO A 1 81 ? -8.259 0.921 6.729 1.00 98.38 81 PRO A C 1
ATOM 650 O O . PRO A 1 81 ? -9.184 1.234 5.977 1.00 98.38 81 PRO A O 1
ATOM 653 N N . THR A 1 82 ? -7.176 1.675 6.861 1.00 98.38 82 THR A N 1
ATOM 654 C CA . THR A 1 82 ? -6.922 2.886 6.075 1.00 98.38 82 THR A CA 1
ATOM 655 C C . THR A 1 82 ? -5.514 2.833 5.503 1.00 98.38 82 THR A C 1
ATOM 657 O O . THR A 1 82 ? -4.595 2.383 6.185 1.00 98.38 82 THR A O 1
ATOM 660 N N . LEU A 1 83 ? -5.311 3.339 4.287 1.00 98.31 83 LEU A N 1
ATOM 661 C CA . LEU A 1 83 ? -3.964 3.524 3.752 1.00 98.31 83 LEU A CA 1
ATOM 662 C C . LEU A 1 83 ? -3.306 4.703 4.473 1.00 98.31 83 LEU A C 1
ATOM 664 O O . LEU A 1 83 ? -3.757 5.837 4.314 1.00 98.31 83 LEU A O 1
ATOM 668 N N . ASP A 1 84 ? -2.260 4.437 5.252 1.00 98.19 84 ASP A N 1
ATOM 669 C CA . ASP A 1 84 ? -1.415 5.494 5.811 1.00 98.19 84 ASP A CA 1
ATOM 670 C C . ASP A 1 84 ? -0.349 5.896 4.783 1.00 98.19 84 ASP A C 1
ATOM 672 O O . ASP A 1 84 ? -0.261 7.059 4.385 1.00 98.19 84 ASP A O 1
ATOM 676 N N . SER A 1 85 ? 0.412 4.920 4.279 1.00 98.50 85 SER A N 1
ATOM 677 C CA . SER A 1 85 ? 1.407 5.150 3.230 1.00 98.50 85 SER A CA 1
ATOM 678 C C . SER A 1 85 ? 1.811 3.873 2.490 1.00 98.50 85 SER A C 1
ATOM 680 O O . SER A 1 85 ? 1.660 2.764 2.993 1.00 98.50 85 SER A O 1
ATOM 682 N N . ALA A 1 86 ? 2.351 4.038 1.285 1.00 98.69 86 ALA A N 1
ATOM 683 C CA . ALA A 1 86 ? 2.971 2.997 0.477 1.00 98.69 86 ALA A CA 1
ATOM 684 C C . ALA A 1 86 ? 4.401 3.403 0.093 1.00 98.69 86 ALA A C 1
ATOM 686 O O . ALA A 1 86 ? 4.672 4.574 -0.190 1.00 98.69 86 ALA A O 1
ATOM 687 N N . THR A 1 87 ? 5.306 2.428 0.063 1.00 98.88 87 THR A N 1
ATOM 688 C CA . THR A 1 87 ? 6.673 2.566 -0.450 1.00 98.88 87 THR A CA 1
ATOM 689 C C . THR A 1 87 ? 6.893 1.535 -1.547 1.00 98.88 87 THR A C 1
ATOM 691 O O . THR A 1 87 ? 6.694 0.342 -1.334 1.00 98.88 87 THR A O 1
ATOM 694 N N . TYR A 1 88 ? 7.293 1.999 -2.726 1.00 98.81 88 TYR A N 1
ATOM 695 C CA . TYR A 1 88 ? 7.576 1.171 -3.892 1.00 98.81 88 TYR A CA 1
ATOM 696 C C . TYR A 1 88 ? 9.070 0.901 -3.933 1.00 98.81 88 TYR A C 1
ATOM 698 O O . TYR A 1 88 ? 9.859 1.833 -4.072 1.00 98.81 88 TYR A O 1
ATOM 706 N N . HIS A 1 89 ? 9.461 -0.358 -3.812 1.00 98.75 89 HIS A N 1
ATOM 707 C CA . HIS A 1 89 ? 10.845 -0.797 -3.908 1.00 98.75 89 HIS A CA 1
ATOM 708 C C . HIS A 1 89 ? 11.095 -1.321 -5.320 1.00 98.75 89 HIS A C 1
ATOM 710 O O . HIS A 1 89 ? 10.387 -2.220 -5.769 1.00 98.75 89 HIS A O 1
ATOM 716 N N . PHE A 1 90 ? 12.102 -0.792 -6.019 1.00 98.44 90 PHE A N 1
ATOM 717 C CA . PHE A 1 90 ? 12.377 -1.150 -7.420 1.00 98.44 90 PHE A CA 1
ATOM 718 C C . PHE A 1 90 ? 13.356 -2.324 -7.576 1.00 98.44 90 PHE A C 1
ATOM 720 O O . PHE A 1 90 ? 13.611 -2.788 -8.687 1.00 98.44 90 PHE A O 1
ATOM 727 N N . GLY A 1 91 ? 13.896 -2.839 -6.469 1.00 97.62 91 GLY A N 1
ATOM 728 C CA . GLY A 1 91 ? 14.742 -4.037 -6.445 1.00 97.62 91 GLY A CA 1
ATOM 729 C C . GLY A 1 91 ? 16.213 -3.818 -6.832 1.00 97.62 91 GLY A C 1
ATOM 730 O O . GLY A 1 91 ? 17.005 -4.748 -6.716 1.00 97.62 91 GLY A O 1
ATOM 731 N N . ASP A 1 92 ? 16.607 -2.606 -7.223 1.00 97.25 92 ASP A N 1
ATOM 732 C CA . ASP A 1 92 ? 17.995 -2.198 -7.504 1.00 97.25 92 ASP A CA 1
ATOM 733 C C . ASP A 1 92 ? 18.613 -1.317 -6.399 1.00 97.25 92 ASP A C 1
ATOM 735 O O . ASP A 1 92 ? 19.736 -0.829 -6.527 1.00 97.25 92 ASP A O 1
ATOM 739 N N . GLY A 1 93 ? 17.899 -1.160 -5.281 1.00 97.38 93 GLY A N 1
ATOM 740 C CA . GLY A 1 93 ? 18.285 -0.317 -4.149 1.00 97.38 93 GLY A CA 1
ATOM 741 C C . GLY A 1 93 ? 17.603 1.050 -4.138 1.00 97.38 93 GLY A C 1
ATOM 742 O O . GLY A 1 93 ? 17.707 1.750 -3.131 1.00 97.38 93 GLY A O 1
ATOM 743 N N . GLU A 1 94 ? 16.878 1.408 -5.200 1.00 98.31 94 GLU A N 1
ATOM 744 C CA . GLU A 1 94 ? 16.060 2.618 -5.252 1.00 98.31 94 GLU A CA 1
ATOM 745 C C . GLU A 1 94 ? 14.600 2.338 -4.861 1.00 98.31 94 GLU A C 1
ATOM 747 O O . GLU A 1 94 ? 14.095 1.207 -4.927 1.00 98.31 94 GLU A O 1
ATOM 752 N N . SER A 1 95 ? 13.917 3.389 -4.404 1.00 98.50 95 SER A N 1
ATOM 753 C CA . SER A 1 95 ? 12.511 3.339 -4.013 1.00 98.50 95 SER A CA 1
ATOM 754 C C . SER A 1 95 ? 11.806 4.681 -4.211 1.00 98.50 95 SER A C 1
ATOM 756 O O . SER A 1 95 ? 12.442 5.733 -4.295 1.00 98.50 95 SER A O 1
ATOM 758 N N . SER A 1 96 ? 10.473 4.644 -4.257 1.00 98.56 96 SER A N 1
ATOM 759 C CA . SER A 1 96 ? 9.601 5.822 -4.263 1.00 98.56 96 SER A CA 1
ATOM 760 C C . SER A 1 96 ? 8.621 5.779 -3.092 1.00 98.56 96 SER A C 1
ATOM 762 O O . SER A 1 96 ? 8.075 4.726 -2.762 1.00 98.56 96 SER A O 1
ATOM 764 N N . GLY A 1 97 ? 8.387 6.932 -2.468 1.00 97.44 97 GLY A N 1
ATOM 765 C CA . GLY A 1 97 ? 7.574 7.069 -1.262 1.00 97.44 97 GLY A CA 1
ATOM 766 C C . GLY A 1 97 ? 8.402 7.354 0.001 1.00 97.44 97 GLY A C 1
ATOM 767 O O . GLY A 1 97 ? 9.595 7.655 -0.100 1.00 97.44 97 GLY A O 1
ATOM 768 N N . PRO A 1 98 ? 7.782 7.308 1.195 1.00 98.19 98 PRO A N 1
ATOM 769 C CA . PRO A 1 98 ? 6.378 6.960 1.445 1.00 98.19 98 PRO A CA 1
ATOM 770 C C . PRO A 1 98 ? 5.390 7.940 0.787 1.00 98.19 98 PRO A C 1
ATOM 772 O O . PRO A 1 98 ? 5.636 9.145 0.741 1.00 98.19 98 PRO A O 1
ATOM 775 N N . THR A 1 99 ? 4.278 7.431 0.252 1.00 98.44 99 THR A N 1
ATOM 776 C CA . THR A 1 99 ? 3.245 8.220 -0.447 1.00 98.44 99 THR A CA 1
ATOM 777 C C . THR A 1 99 ? 1.847 7.626 -0.254 1.00 98.44 99 THR A C 1
ATOM 779 O O . THR A 1 99 ? 1.717 6.449 0.056 1.00 98.44 99 THR A O 1
ATOM 782 N N . ALA A 1 100 ? 0.799 8.423 -0.471 1.00 97.25 100 ALA A N 1
ATOM 783 C CA . ALA A 1 100 ? -0.580 7.931 -0.581 1.00 97.25 100 ALA A CA 1
ATOM 784 C C . ALA A 1 100 ? -0.983 7.610 -2.036 1.00 97.25 100 ALA A C 1
ATOM 786 O O . ALA A 1 100 ? -2.097 7.147 -2.276 1.00 97.25 100 ALA A O 1
ATOM 787 N N . SER A 1 101 ? -0.108 7.887 -3.012 1.00 98.00 101 SER A N 1
ATOM 788 C CA . SER A 1 101 ? -0.369 7.547 -4.411 1.00 98.00 101 SER A CA 1
ATOM 789 C C . SER A 1 101 ? -0.346 6.034 -4.622 1.00 98.00 101 SER A C 1
ATOM 791 O O . SER A 1 101 ? 0.572 5.337 -4.177 1.00 98.00 101 SER A O 1
ATOM 793 N N . LEU A 1 102 ? -1.341 5.542 -5.358 1.00 98.06 102 LEU A N 1
ATOM 794 C CA . LEU A 1 102 ? -1.409 4.154 -5.812 1.00 98.06 102 LEU A CA 1
ATOM 795 C C . LEU A 1 102 ? -0.602 3.926 -7.096 1.00 98.06 102 LEU A C 1
ATOM 797 O O . LEU A 1 102 ? -0.631 2.822 -7.635 1.00 98.06 102 LEU A O 1
ATOM 801 N N . GLY A 1 103 ? 0.097 4.947 -7.600 1.00 98.00 103 GLY A N 1
ATOM 802 C CA . GLY A 1 103 ? 0.733 4.882 -8.903 1.00 98.00 103 GLY A CA 1
ATOM 803 C C . GLY A 1 103 ? -0.299 4.858 -10.020 1.00 98.00 103 GLY A C 1
ATOM 804 O O . GLY A 1 103 ? -1.399 5.406 -9.910 1.00 98.00 103 GLY A O 1
ATOM 805 N N . GLY A 1 104 ? 0.042 4.182 -11.107 1.00 97.44 104 GLY A N 1
ATOM 806 C CA . GLY A 1 104 ? -0.878 4.015 -12.219 1.00 97.44 104 GLY A CA 1
ATOM 807 C C . GLY A 1 104 ? -0.194 3.492 -13.472 1.00 97.44 104 GLY A C 1
ATOM 808 O O . GLY A 1 104 ? 1.035 3.469 -13.539 1.00 97.44 104 GLY A O 1
ATOM 809 N N . PRO A 1 105 ? -0.985 3.078 -14.470 1.00 96.06 105 PRO A N 1
ATOM 810 C CA . PRO A 1 105 ? -0.464 2.661 -15.762 1.00 96.06 105 PRO A CA 1
ATOM 811 C C . PRO A 1 105 ? 0.006 3.861 -16.594 1.00 96.06 105 PRO A C 1
ATOM 813 O O . PRO A 1 105 ? -0.339 5.017 -16.329 1.00 96.06 105 PRO A O 1
ATOM 816 N N . TYR A 1 106 ? 0.747 3.584 -17.661 1.00 92.31 106 TYR A N 1
ATOM 817 C CA . TYR A 1 106 ? 1.032 4.566 -18.700 1.00 92.31 106 TYR A CA 1
ATOM 818 C C . TYR A 1 106 ? -0.277 5.095 -19.334 1.00 92.31 106 TYR A C 1
ATOM 820 O O . TYR A 1 106 ? -1.212 4.321 -19.555 1.00 92.31 106 TYR A O 1
ATOM 828 N N . PRO A 1 107 ? -0.359 6.383 -19.729 1.00 94.38 107 PRO A N 1
ATOM 829 C CA . PRO A 1 107 ? 0.671 7.423 -19.624 1.00 94.38 107 PRO A CA 1
ATOM 830 C C . PRO A 1 107 ? 0.604 8.264 -18.346 1.00 94.38 107 PRO A C 1
ATOM 832 O O . PRO A 1 107 ? 1.479 9.102 -18.142 1.00 94.38 107 PRO A O 1
ATOM 835 N N . ASP A 1 108 ? -0.436 8.088 -17.533 1.00 95.38 108 ASP A N 1
ATOM 836 C CA . ASP A 1 108 ? -0.789 9.029 -16.467 1.00 95.38 108 ASP A CA 1
ATOM 837 C C . ASP A 1 108 ? -0.245 8.629 -15.083 1.00 95.38 108 ASP A C 1
ATOM 839 O O . ASP A 1 108 ? -0.348 9.413 -14.140 1.00 95.38 108 ASP A O 1
ATOM 843 N N . GLY A 1 109 ? 0.325 7.427 -14.947 1.00 96.62 109 GLY A N 1
ATOM 844 C CA . GLY A 1 109 ? 0.925 6.946 -13.706 1.00 96.62 109 GLY A CA 1
ATOM 845 C C . GLY A 1 109 ? 2.087 7.818 -13.229 1.00 96.62 109 GLY A C 1
ATOM 846 O O . GLY A 1 109 ? 2.940 8.239 -14.008 1.00 96.62 109 GLY A O 1
ATOM 847 N N . ASP A 1 110 ? 2.123 8.077 -11.926 1.00 97.62 110 ASP A N 1
ATOM 848 C CA . ASP A 1 110 ? 3.060 8.995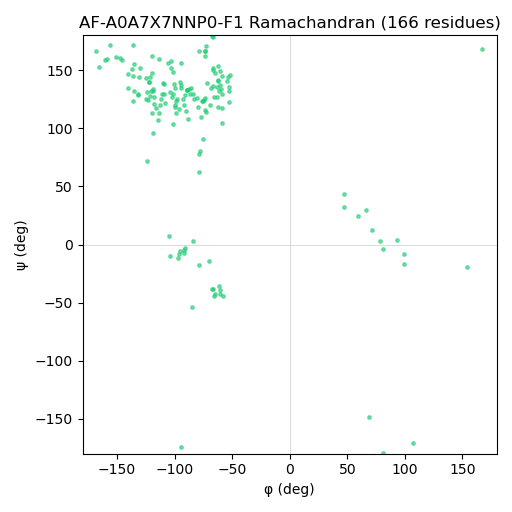 -11.271 1.00 97.62 110 ASP A CA 1
ATOM 849 C C . ASP A 1 110 ? 4.195 8.286 -10.516 1.00 97.62 110 ASP A C 1
ATOM 851 O O . ASP A 1 110 ? 5.163 8.931 -10.107 1.00 97.62 110 ASP A O 1
ATOM 855 N N . ILE A 1 111 ? 4.110 6.962 -10.355 1.00 98.50 111 ILE A N 1
ATOM 856 C CA . ILE A 1 111 ? 5.196 6.142 -9.817 1.00 98.50 111 ILE A CA 1
ATOM 857 C C . ILE A 1 111 ? 5.912 5.447 -10.969 1.00 98.50 111 ILE A C 1
ATOM 859 O O . ILE A 1 111 ? 5.432 4.457 -11.524 1.00 98.50 111 ILE A O 1
ATOM 863 N N . THR A 1 112 ? 7.088 5.973 -11.307 1.00 98.25 112 THR A N 1
ATOM 864 C CA . THR A 1 112 ? 7.924 5.470 -12.399 1.00 98.25 112 THR A CA 1
ATOM 865 C C . THR A 1 112 ? 9.364 5.253 -11.965 1.00 98.25 112 THR A C 1
ATOM 867 O O . THR A 1 112 ? 9.865 5.997 -11.121 1.00 98.25 112 THR A O 1
ATOM 870 N N . HIS A 1 113 ? 10.053 4.312 -12.607 1.00 98.31 113 HIS A N 1
ATOM 871 C CA . HIS A 1 113 ? 11.497 4.113 -12.451 1.00 98.31 113 HIS A CA 1
ATOM 872 C C . HIS A 1 113 ? 12.167 3.772 -13.781 1.00 98.31 113 HIS A C 1
ATOM 874 O O . HIS A 1 113 ? 11.572 3.097 -14.621 1.00 98.31 113 HIS A O 1
ATOM 880 N N . GLU A 1 114 ? 13.412 4.209 -13.961 1.00 97.81 114 GLU A N 1
ATOM 881 C CA . GLU A 1 114 ? 14.237 3.876 -15.123 1.00 97.81 114 GLU A CA 1
ATOM 882 C C . GLU A 1 114 ? 15.488 3.115 -14.684 1.00 97.81 114 GLU A C 1
ATOM 884 O O . GLU A 1 114 ? 16.335 3.633 -13.959 1.00 97.81 114 GLU A O 1
ATOM 889 N N . TYR A 1 115 ? 15.654 1.898 -15.195 1.00 97.50 115 TYR A N 1
ATOM 890 C CA . TYR A 1 115 ? 16.840 1.095 -14.915 1.00 97.50 115 TYR A CA 1
ATOM 891 C C . TYR A 1 115 ? 17.982 1.428 -15.877 1.00 97.50 115 TYR A C 1
ATOM 893 O O . TYR A 1 115 ? 17.801 1.470 -17.095 1.00 97.50 115 TYR A O 1
ATOM 901 N N . THR A 1 116 ? 19.194 1.595 -15.347 1.00 95.88 116 THR A N 1
ATOM 902 C CA . THR A 1 116 ? 20.369 2.022 -16.137 1.00 95.88 116 THR A CA 1
ATOM 903 C C . THR A 1 116 ? 21.263 0.872 -16.607 1.00 95.88 116 THR A C 1
ATOM 905 O O . THR A 1 116 ? 22.145 1.069 -17.443 1.00 95.88 116 THR A O 1
ATOM 908 N N . SER A 1 117 ? 21.058 -0.340 -16.088 1.00 95.06 117 SER A N 1
ATOM 909 C CA . SER A 1 117 ? 21.850 -1.533 -16.404 1.00 95.06 117 SER A CA 1
ATOM 910 C C . SER A 1 117 ? 20.947 -2.746 -16.588 1.00 95.06 117 SER A C 1
ATOM 912 O O . SER A 1 117 ? 19.883 -2.818 -15.984 1.00 95.06 117 SER A O 1
ATOM 914 N N . ALA A 1 118 ? 21.371 -3.707 -17.412 1.00 96.25 118 ALA A N 1
ATOM 915 C CA . ALA A 1 118 ? 20.643 -4.965 -17.540 1.00 96.25 118 ALA A CA 1
ATOM 916 C C . ALA A 1 118 ? 20.861 -5.841 -16.304 1.00 96.25 118 ALA A C 1
ATOM 918 O O . ALA A 1 118 ? 22.003 -6.115 -15.928 1.00 96.25 118 ALA A O 1
ATOM 919 N N . VAL A 1 119 ? 19.761 -6.262 -15.688 1.00 96.44 119 VAL A N 1
ATOM 920 C CA . VAL A 1 119 ? 19.719 -6.987 -14.417 1.00 96.44 119 VAL A CA 1
ATOM 921 C C . VAL A 1 119 ? 18.322 -7.588 -14.225 1.00 96.44 119 VAL A C 1
ATOM 923 O O . VAL A 1 119 ? 17.346 -7.052 -14.745 1.00 96.44 119 VAL A O 1
ATOM 926 N N . THR A 1 120 ? 18.219 -8.688 -13.483 1.00 97.69 120 THR A N 1
ATOM 927 C CA . THR A 1 120 ? 16.933 -9.166 -12.955 1.00 97.69 120 THR A CA 1
ATOM 928 C C . THR A 1 120 ? 16.748 -8.582 -11.560 1.00 97.69 120 THR A C 1
ATOM 930 O O . THR A 1 120 ? 17.618 -8.753 -10.704 1.00 97.69 120 THR A O 1
ATOM 933 N N . VAL A 1 121 ? 15.633 -7.894 -11.343 1.00 98.19 121 VAL A N 1
ATOM 934 C CA . VAL A 1 121 ? 15.263 -7.268 -10.067 1.00 98.19 121 VAL A CA 1
ATOM 935 C C . VAL A 1 121 ? 13.955 -7.852 -9.547 1.00 98.19 121 VAL A C 1
ATOM 937 O O . VAL A 1 121 ? 13.190 -8.461 -10.294 1.00 98.19 121 VAL A O 1
ATOM 940 N N . GLU A 1 122 ? 13.696 -7.646 -8.257 1.00 98.00 122 GLU A N 1
ATOM 941 C CA . GLU A 1 122 ? 12.488 -8.113 -7.572 1.00 98.00 122 GLU A CA 1
ATOM 942 C C . GLU A 1 122 ? 11.738 -6.945 -6.895 1.00 98.00 122 GLU A C 1
ATOM 944 O O . GLU A 1 122 ? 11.768 -6.808 -5.666 1.00 98.00 122 GLU A O 1
ATOM 949 N N . PRO A 1 123 ? 11.094 -6.058 -7.680 1.00 98.38 123 PRO A N 1
ATOM 950 C CA . PRO A 1 123 ? 10.219 -5.023 -7.152 1.00 98.38 123 PRO A CA 1
ATOM 951 C C . PRO A 1 123 ? 9.133 -5.543 -6.202 1.00 98.38 123 PRO A C 1
ATOM 953 O O . PRO A 1 123 ? 8.591 -6.631 -6.396 1.00 98.38 123 PRO A O 1
ATOM 956 N N . HIS A 1 124 ? 8.785 -4.749 -5.193 1.00 98.50 124 HIS A N 1
ATOM 957 C CA . HIS A 1 124 ? 7.652 -5.002 -4.294 1.00 98.50 124 HIS A CA 1
ATOM 958 C C . HIS A 1 124 ? 7.159 -3.699 -3.659 1.00 98.50 124 HIS A C 1
ATOM 960 O O . HIS A 1 124 ? 7.777 -2.643 -3.814 1.00 98.50 124 HIS A O 1
ATOM 966 N N . ILE A 1 125 ? 6.029 -3.765 -2.957 1.00 98.69 125 ILE A N 1
ATOM 967 C CA . ILE A 1 125 ? 5.435 -2.619 -2.264 1.00 98.69 125 ILE A CA 1
ATOM 968 C C . ILE A 1 125 ? 5.331 -2.950 -0.782 1.00 98.69 125 ILE A C 1
ATOM 970 O O . ILE A 1 125 ? 4.808 -4.002 -0.426 1.00 98.69 125 ILE A O 1
ATOM 974 N N . THR A 1 126 ? 5.773 -2.034 0.069 1.00 98.69 126 THR A N 1
ATOM 975 C CA . THR A 1 126 ? 5.487 -2.061 1.505 1.00 98.69 126 THR A CA 1
ATOM 976 C C . THR A 1 126 ? 4.386 -1.054 1.795 1.00 98.69 126 THR A C 1
ATOM 978 O O . THR A 1 126 ? 4.503 0.118 1.434 1.00 98.69 126 THR A O 1
ATOM 981 N N . VAL A 1 127 ? 3.321 -1.490 2.460 1.00 98.62 127 VAL A N 1
ATOM 982 C CA . VAL A 1 127 ? 2.227 -0.626 2.910 1.00 98.62 127 VAL A CA 1
ATOM 983 C C . VAL A 1 127 ? 2.258 -0.488 4.420 1.00 98.62 127 VAL A C 1
ATOM 985 O O . VAL A 1 127 ? 2.415 -1.466 5.146 1.00 98.62 127 VAL A O 1
ATOM 988 N N . VAL A 1 128 ? 2.033 0.733 4.888 1.00 98.69 128 VAL A N 1
ATOM 989 C CA . VAL A 1 128 ? 1.643 1.023 6.261 1.00 98.69 128 VAL A CA 1
ATOM 990 C C . VAL A 1 128 ? 0.132 1.238 6.281 1.00 98.69 128 VAL A C 1
ATOM 992 O O . VAL A 1 128 ? -0.403 2.143 5.637 1.00 98.69 128 VAL A O 1
ATOM 995 N N . TYR A 1 129 ? -0.555 0.382 7.025 1.00 98.62 129 TYR A N 1
ATOM 996 C CA . TYR A 1 129 ? -1.965 0.504 7.347 1.00 98.62 129 TYR A CA 1
ATOM 997 C C . TYR A 1 129 ? -2.142 1.313 8.623 1.00 98.62 129 TYR A C 1
ATOM 999 O O . TYR A 1 129 ? -1.508 1.029 9.637 1.00 98.62 129 TYR A O 1
ATOM 1007 N N . GLY A 1 130 ? -3.059 2.269 8.583 1.00 98.56 130 GLY A N 1
ATOM 1008 C CA . GLY A 1 130 ? -3.774 2.734 9.765 1.00 98.56 130 GLY A CA 1
ATOM 1009 C C . GLY A 1 130 ? -5.107 1.998 9.900 1.00 98.56 130 GLY A C 1
ATOM 1010 O O . GLY A 1 130 ? -5.430 1.099 9.117 1.00 98.56 130 GLY A O 1
ATOM 1011 N N . GLY A 1 131 ? -5.914 2.408 10.870 1.00 98.00 131 GLY A N 1
ATOM 1012 C CA . GLY A 1 131 ? -7.262 1.883 11.003 1.00 98.00 131 GLY A CA 1
ATOM 1013 C C . GLY A 1 131 ? -8.182 2.791 11.795 1.00 98.00 131 GLY A C 1
ATOM 1014 O O . GLY A 1 131 ? -7.758 3.628 12.594 1.00 98.00 131 GLY A O 1
ATOM 1015 N N . GLU A 1 132 ? -9.470 2.589 11.583 1.00 98.56 132 GLU A N 1
ATOM 1016 C CA . GLU A 1 132 ? -10.539 3.168 12.379 1.00 98.56 132 GLU A CA 1
ATOM 1017 C C . GLU A 1 132 ? -11.356 2.045 13.013 1.00 98.56 132 GLU A C 1
ATOM 1019 O O . GLU A 1 132 ? -11.520 0.975 12.435 1.00 98.56 132 GLU A O 1
ATOM 1024 N N . VAL A 1 133 ? -11.890 2.293 14.203 1.00 98.44 133 VAL A N 1
ATOM 1025 C CA . VAL A 1 133 ? -12.724 1.355 14.951 1.00 98.44 133 VAL A CA 1
ATOM 1026 C C . VAL A 1 133 ? -14.095 1.959 15.227 1.00 98.44 133 VAL A C 1
ATOM 1028 O O . VAL A 1 133 ? -14.217 3.157 15.480 1.00 98.44 133 VAL A O 1
ATOM 1031 N N . SER A 1 134 ? -15.131 1.129 15.194 1.00 98.38 134 SER A N 1
ATOM 1032 C CA . SER A 1 134 ? -16.478 1.440 15.666 1.00 98.38 134 SER A CA 1
ATOM 1033 C C . SER A 1 134 ? -16.964 0.304 16.564 1.00 98.38 134 SER A C 1
ATOM 1035 O O . SER A 1 134 ? -16.903 -0.860 16.174 1.00 98.38 134 SER A O 1
ATOM 1037 N N . VAL A 1 135 ? -17.443 0.649 17.761 1.00 97.56 135 VAL A N 1
ATOM 1038 C CA . VAL A 1 135 ? -17.897 -0.310 18.781 1.00 97.56 135 VAL A CA 1
ATOM 1039 C C . VAL A 1 135 ? -19.413 -0.217 18.940 1.00 97.56 135 VAL A C 1
ATOM 1041 O O . VAL A 1 135 ? -19.934 0.891 19.083 1.00 97.56 135 VAL A O 1
ATOM 1044 N N . ASP A 1 136 ? -20.113 -1.354 18.894 1.00 96.56 136 ASP A N 1
ATOM 1045 C CA . ASP A 1 136 ? -21.574 -1.491 19.047 1.00 96.56 136 ASP A CA 1
ATOM 1046 C C . ASP A 1 136 ? -22.384 -0.486 18.205 1.00 96.56 136 ASP A C 1
ATOM 1048 O O . ASP A 1 136 ? -23.336 0.151 18.667 1.00 96.56 136 ASP A O 1
ATOM 1052 N N . GLY A 1 137 ? -21.985 -0.277 16.949 1.00 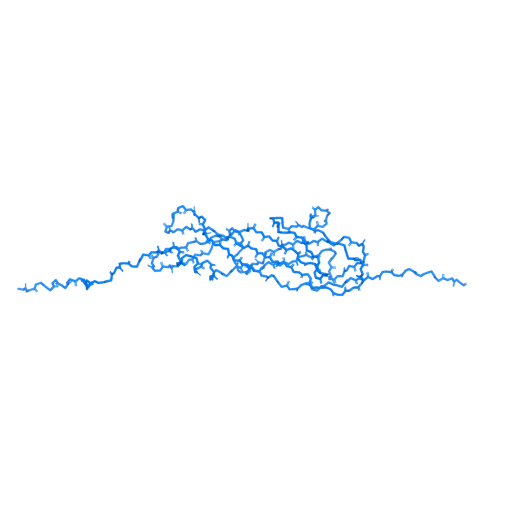95.31 137 GLY A N 1
ATOM 1053 C CA . GLY A 1 137 ? -22.668 0.678 16.072 1.00 95.31 137 GLY A CA 1
ATOM 1054 C C . GLY A 1 137 ? -22.321 2.156 16.311 1.00 95.31 137 GLY A C 1
ATOM 1055 O O . GLY A 1 137 ? -22.897 3.021 15.649 1.00 95.31 137 GLY A O 1
ATOM 1056 N N . GLY A 1 138 ? -21.401 2.459 17.231 1.00 97.25 138 GLY A N 1
ATOM 1057 C CA . GLY A 1 138 ? -20.969 3.811 17.586 1.00 97.25 138 GLY A CA 1
ATOM 1058 C C . GLY A 1 138 ? -20.216 4.559 16.473 1.00 97.25 138 GLY A C 1
ATOM 1059 O O . GLY A 1 138 ? -19.993 4.022 15.384 1.00 97.25 138 GLY A O 1
ATOM 1060 N N . PRO A 1 139 ? -19.807 5.819 16.713 1.00 98.00 139 PRO A N 1
ATOM 1061 C CA . PRO A 1 139 ? -19.015 6.574 15.745 1.00 98.00 139 PRO A CA 1
ATOM 1062 C C . PRO A 1 139 ? -17.664 5.896 15.475 1.00 98.00 139 PRO A C 1
ATOM 1064 O O . PRO A 1 139 ? -17.130 5.201 16.336 1.00 98.00 139 PRO A O 1
ATOM 1067 N N . TRP A 1 140 ? -17.110 6.128 14.285 1.00 98.25 140 TRP A N 1
ATOM 1068 C CA . TRP A 1 140 ? -15.745 5.719 13.957 1.00 98.25 140 TRP A CA 1
ATOM 1069 C C . TRP A 1 140 ? -14.726 6.591 14.697 1.00 98.25 140 TRP A C 1
ATOM 1071 O O . TRP A 1 140 ? -14.891 7.811 14.776 1.00 98.25 140 TRP A O 1
ATOM 1081 N N . SER A 1 141 ? -13.666 5.972 15.205 1.00 97.88 141 SER A N 1
ATOM 1082 C CA . SER A 1 141 ? -12.515 6.635 15.822 1.00 97.88 141 SER A CA 1
ATOM 1083 C C . SER A 1 141 ? -11.213 6.011 15.337 1.00 97.88 141 SER A C 1
ATOM 1085 O O . SER A 1 141 ? -11.155 4.803 15.135 1.00 97.88 141 SER A O 1
ATOM 1087 N N . THR A 1 142 ? -10.156 6.804 15.183 1.00 98.00 142 THR A N 1
ATOM 1088 C CA . THR A 1 142 ? -8.833 6.302 14.785 1.00 98.00 142 THR A CA 1
ATOM 1089 C C . THR A 1 142 ? -8.258 5.350 15.833 1.00 98.00 142 THR A C 1
ATOM 1091 O O . THR A 1 142 ? -8.292 5.644 17.027 1.00 98.00 142 THR A O 1
ATOM 1094 N N . ILE A 1 143 ? -7.700 4.231 15.376 1.00 97.44 143 ILE A N 1
ATOM 1095 C CA . ILE A 1 143 ? -6.926 3.301 16.198 1.00 97.44 143 ILE A CA 1
ATOM 1096 C C . ILE A 1 143 ? -5.508 3.880 16.340 1.00 97.44 143 ILE A C 1
ATOM 1098 O O . ILE A 1 143 ? -4.882 4.179 15.322 1.00 97.44 143 ILE A O 1
ATOM 1102 N N . PRO A 1 144 ? -4.972 4.067 17.560 1.00 92.44 144 PRO A N 1
ATOM 1103 C CA . PRO A 1 144 ? -3.640 4.634 17.772 1.00 92.44 144 PRO A CA 1
ATOM 1104 C C . PRO A 1 144 ? -2.532 3.594 17.526 1.00 92.44 144 PRO A C 1
ATO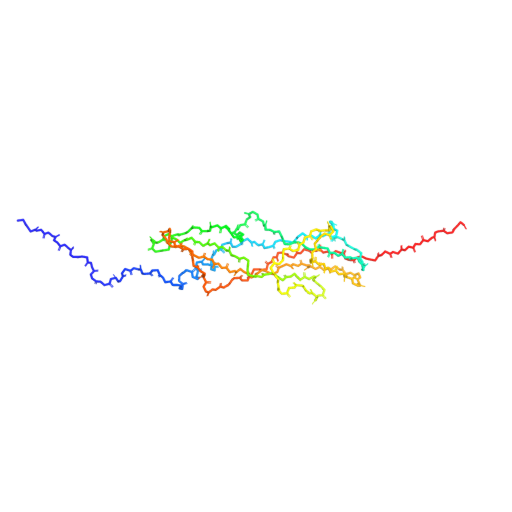M 1106 O O . PRO A 1 144 ? -1.769 3.241 18.423 1.00 92.44 144 PRO A O 1
ATOM 1109 N N . GLY A 1 145 ? -2.442 3.097 16.293 1.00 94.06 145 GLY A N 1
ATOM 1110 C CA . GLY A 1 145 ? -1.449 2.120 15.860 1.00 94.06 145 GLY A CA 1
ATOM 1111 C C . GLY A 1 145 ? -1.429 1.957 14.344 1.00 94.06 145 GLY A C 1
ATOM 1112 O O . GLY A 1 145 ? -2.331 2.412 13.642 1.00 94.06 145 GLY A O 1
ATOM 1113 N N . THR A 1 146 ? -0.379 1.311 13.846 1.00 98.06 146 THR A N 1
ATOM 1114 C CA . THR A 1 146 ? -0.216 1.005 12.423 1.00 98.06 146 THR A CA 1
ATOM 1115 C C . THR A 1 146 ? 0.262 -0.427 12.224 1.00 98.06 146 THR A C 1
ATOM 1117 O O . THR A 1 146 ? 0.880 -1.008 13.114 1.00 98.06 146 THR A O 1
ATOM 1120 N N . ALA A 1 147 ? -0.019 -1.006 11.060 1.00 98.25 147 ALA A N 1
ATOM 1121 C CA . ALA A 1 147 ? 0.477 -2.318 10.659 1.00 98.25 147 ALA A CA 1
ATOM 1122 C C . ALA A 1 147 ? 1.277 -2.193 9.357 1.00 98.25 147 ALA A C 1
ATOM 1124 O O . ALA A 1 147 ? 0.789 -1.628 8.385 1.00 98.25 147 ALA A O 1
ATOM 1125 N N . THR A 1 148 ? 2.505 -2.709 9.337 1.00 98.38 148 THR A N 1
ATOM 1126 C CA . THR A 1 148 ? 3.359 -2.696 8.141 1.00 98.38 148 THR A CA 1
ATOM 1127 C C . THR A 1 148 ? 3.285 -4.050 7.452 1.00 98.38 148 THR A C 1
ATOM 1129 O O . THR A 1 148 ? 3.583 -5.064 8.081 1.00 98.38 148 THR A O 1
ATOM 1132 N N . ILE A 1 149 ? 2.903 -4.058 6.177 1.00 98.06 149 ILE A N 1
ATOM 1133 C CA . ILE A 1 149 ? 2.718 -5.261 5.365 1.00 98.06 149 ILE A CA 1
ATOM 1134 C C . ILE A 1 149 ? 3.574 -5.155 4.104 1.00 98.06 149 ILE A C 1
ATOM 1136 O O . ILE A 1 149 ? 3.452 -4.196 3.340 1.00 98.06 149 ILE A O 1
ATOM 1140 N N . ASP A 1 150 ? 4.413 -6.162 3.878 1.00 98.12 150 ASP A N 1
ATOM 1141 C CA . ASP A 1 150 ? 5.188 -6.313 2.649 1.00 98.12 150 ASP A CA 1
ATOM 1142 C C . ASP A 1 150 ? 4.411 -7.152 1.629 1.00 98.12 150 ASP A C 1
ATOM 1144 O O . ASP A 1 150 ? 3.932 -8.250 1.927 1.00 98.12 150 ASP A O 1
ATOM 1148 N N . GLY A 1 151 ? 4.292 -6.628 0.413 1.00 97.94 151 GLY A N 1
ATOM 1149 C CA . GLY A 1 151 ? 3.745 -7.340 -0.732 1.00 97.94 151 GLY A CA 1
ATOM 1150 C C . GLY A 1 151 ? 4.706 -8.398 -1.288 1.00 97.9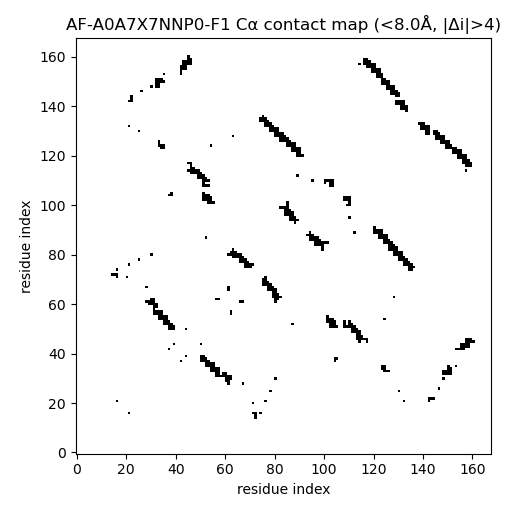4 151 GLY A C 1
ATOM 1151 O O . GLY A 1 151 ? 5.897 -8.411 -0.965 1.00 97.94 151 GLY A O 1
ATOM 1152 N N . PRO A 1 152 ? 4.217 -9.295 -2.162 1.00 97.81 152 PRO A N 1
ATOM 1153 C CA . PRO A 1 152 ? 5.063 -10.283 -2.813 1.00 97.81 152 PRO A CA 1
ATOM 1154 C C . PRO A 1 152 ? 6.072 -9.631 -3.771 1.00 97.81 152 PRO A C 1
ATOM 1156 O O . PRO A 1 152 ? 5.799 -8.612 -4.409 1.00 97.81 152 PRO A O 1
ATOM 1159 N N . LEU A 1 153 ? 7.227 -10.282 -3.918 1.00 97.56 153 LEU A N 1
ATOM 1160 C CA . LEU A 1 153 ? 8.232 -9.924 -4.916 1.00 97.56 153 LEU A CA 1
ATOM 1161 C C . LEU A 1 153 ? 7.701 -10.171 -6.335 1.00 97.56 153 LEU A C 1
ATOM 1163 O O . LEU A 1 153 ? 7.113 -11.218 -6.613 1.00 97.56 153 LEU A O 1
ATOM 1167 N N . SER A 1 154 ? 7.949 -9.223 -7.236 1.00 97.19 154 SER A N 1
ATOM 1168 C CA . SER A 1 154 ? 7.510 -9.240 -8.634 1.00 97.19 154 SER A CA 1
ATOM 1169 C C . SER A 1 154 ? 8.726 -9.223 -9.567 1.00 97.19 154 SER A C 1
ATOM 1171 O O . SER A 1 154 ? 9.259 -8.149 -9.828 1.00 97.19 154 SER A O 1
ATOM 1173 N N . PRO A 1 155 ? 9.206 -10.381 -10.063 1.00 96.81 155 PRO A N 1
ATOM 1174 C CA . PRO A 1 155 ? 10.401 -10.440 -10.903 1.00 96.81 155 PRO A CA 1
ATOM 1175 C C . PRO A 1 155 ? 10.272 -9.615 -12.189 1.00 96.81 155 PRO A C 1
ATOM 1177 O O . PRO A 1 155 ? 9.282 -9.733 -12.914 1.00 96.81 155 PRO A O 1
ATOM 1180 N N . LEU A 1 156 ? 11.305 -8.831 -12.499 1.00 97.88 156 LEU A N 1
ATOM 1181 C CA . LEU A 1 156 ? 11.401 -8.015 -13.708 1.00 97.88 156 LEU A CA 1
ATOM 1182 C C . LEU A 1 156 ? 12.800 -8.147 -14.325 1.00 97.88 156 LEU A C 1
ATOM 1184 O O . LEU A 1 156 ? 13.811 -7.853 -13.686 1.00 97.88 156 LEU A O 1
ATOM 1188 N N . ASP A 1 157 ? 12.853 -8.559 -15.591 1.00 98.06 157 ASP A N 1
ATOM 1189 C CA . ASP A 1 157 ? 14.087 -8.623 -16.374 1.00 98.06 157 ASP A CA 1
ATOM 1190 C C . ASP A 1 157 ? 14.322 -7.304 -17.122 1.00 98.06 157 ASP A C 1
ATOM 1192 O O . ASP A 1 157 ? 13.594 -6.946 -18.056 1.00 98.06 157 ASP A O 1
ATOM 1196 N N . VAL A 1 158 ? 15.392 -6.600 -16.764 1.00 97.06 158 VAL A N 1
ATOM 1197 C CA . VAL A 1 158 ? 15.860 -5.407 -17.471 1.00 97.06 158 VAL A CA 1
ATOM 1198 C C . VAL A 1 158 ? 16.884 -5.824 -18.520 1.00 97.06 158 VAL A C 1
ATOM 1200 O O . VAL A 1 158 ? 17.937 -6.381 -18.205 1.00 97.06 158 VAL A O 1
ATOM 1203 N N . LEU A 1 159 ? 16.598 -5.539 -19.787 1.00 96.38 159 LEU A N 1
ATOM 1204 C CA . LEU A 1 159 ? 17.398 -5.986 -20.924 1.00 96.38 159 LEU A CA 1
ATOM 1205 C C . LEU A 1 159 ? 18.073 -4.814 -21.649 1.00 96.38 159 LEU A C 1
ATOM 1207 O O . LEU A 1 159 ? 17.647 -3.663 -21.578 1.00 96.38 159 LEU A O 1
ATOM 1211 N N . THR A 1 160 ? 19.124 -5.116 -22.412 1.00 93.25 160 THR A N 1
ATOM 1212 C CA . THR A 1 160 ? 19.686 -4.177 -23.397 1.00 93.25 160 THR A CA 1
ATOM 1213 C C . THR A 1 160 ? 19.226 -4.544 -24.802 1.00 93.25 160 THR A C 1
ATOM 1215 O O . THR A 1 160 ? 19.053 -5.720 -25.124 1.00 93.25 160 THR A O 1
ATOM 1218 N N . SER A 1 161 ? 19.065 -3.541 -25.666 1.00 86.44 161 SER A N 1
ATOM 1219 C CA . SER A 1 161 ? 18.851 -3.753 -27.099 1.00 86.44 161 SER A CA 1
ATOM 1220 C C . SER A 1 161 ? 20.136 -3.451 -27.865 1.00 86.44 161 SER A C 1
ATOM 1222 O O . SER A 1 161 ? 20.752 -2.405 -27.667 1.00 86.44 161 SER A O 1
ATOM 1224 N N . ASN A 1 162 ? 20.540 -4.366 -28.747 1.00 80.25 162 ASN A N 1
ATOM 1225 C CA . ASN A 1 162 ? 21.694 -4.197 -29.627 1.00 80.25 162 ASN A CA 1
ATOM 1226 C C . ASN A 1 162 ? 21.215 -4.185 -31.080 1.00 80.25 162 ASN A C 1
ATOM 1228 O O . ASN A 1 162 ? 20.678 -5.180 -31.565 1.00 80.25 162 ASN A O 1
ATOM 1232 N N . ASN A 1 163 ? 21.428 -3.075 -31.787 1.00 75.56 163 ASN A N 1
ATOM 1233 C CA . ASN A 1 163 ? 21.125 -2.988 -33.213 1.00 75.56 163 ASN A CA 1
ATOM 1234 C C . ASN A 1 163 ? 22.343 -3.432 -34.040 1.00 75.56 163 ASN A C 1
ATOM 1236 O O . ASN A 1 163 ? 23.463 -2.982 -33.796 1.00 75.56 163 ASN A O 1
ATOM 1240 N N . ARG A 1 164 ? 22.128 -4.295 -35.039 1.00 78.56 164 ARG A N 1
ATOM 1241 C CA . ARG A 1 164 ? 23.145 -4.679 -36.022 1.00 78.56 164 ARG A CA 1
ATOM 1242 C C . ARG A 1 164 ? 22.569 -4.573 -37.428 1.00 78.56 164 ARG A C 1
ATOM 1244 O O . ARG A 1 164 ? 21.537 -5.164 -37.726 1.00 78.56 164 ARG A O 1
ATOM 1251 N N . LEU A 1 165 ? 23.300 -3.893 -38.306 1.00 68.75 165 LEU A N 1
ATOM 1252 C CA . LEU A 1 165 ? 23.054 -3.910 -39.744 1.00 68.75 165 LEU A CA 1
ATOM 1253 C C . LEU A 1 165 ? 23.840 -5.068 -40.376 1.00 68.75 165 LEU A C 1
ATOM 1255 O O . LEU A 1 165 ? 25.026 -5.250 -40.084 1.00 68.75 165 LEU A O 1
ATOM 1259 N N . TYR A 1 166 ? 23.183 -5.857 -41.225 1.00 72.94 166 TYR A N 1
ATOM 1260 C CA . TYR A 1 166 ? 23.860 -6.788 -42.128 1.00 72.94 166 TYR A CA 1
ATOM 1261 C C . TYR A 1 166 ? 24.215 -6.029 -43.411 1.00 72.94 166 TYR A C 1
ATOM 1263 O O . TYR A 1 166 ? 23.365 -5.331 -43.957 1.00 72.94 166 TYR A O 1
ATOM 1271 N N . GLY A 1 167 ? 25.472 -6.120 -43.844 1.00 71.88 167 GLY A N 1
ATOM 1272 C CA . GLY A 1 167 ? 25.894 -5.670 -45.173 1.00 71.88 167 GLY A CA 1
ATOM 1273 C C . GLY A 1 167 ? 25.889 -6.850 -46.143 1.00 71.88 167 GLY A C 1
ATOM 1274 O O . GLY A 1 167 ? 26.270 -7.948 -45.728 1.00 71.88 167 GLY A O 1
ATOM 1275 N N . ASP A 1 168 ? 25.429 -6.607 -47.373 1.00 52.59 168 ASP A N 1
ATOM 1276 C CA . ASP A 1 168 ? 25.515 -7.521 -48.526 1.00 52.59 168 ASP A CA 1
ATOM 1277 C C . ASP A 1 168 ? 26.964 -7.899 -48.887 1.00 52.59 168 ASP A C 1
ATOM 1279 O O . ASP A 1 168 ? 27.856 -7.018 -48.803 1.00 52.59 168 ASP A O 1
#